Protein AF-A0A1B6HSG1-F1 (afdb_monomer_lite)

Radius of gyration: 22.94 Å; chains: 1; bounding box: 50×32×55 Å

Sequence (116 aa):
ASIFYVLGMIALFWCFLWCFLIRESPLHDPWVSEAEKNYIQESIGPSLRAKRVRVPWKSVLTSAPVWAIVAAHFSENWGFYTLLTELPTFMSDTFHMKIMNGNMLASLPYLVMGIV

Foldseek 3Di:
DVVCVVVVVVVVVVVVVCVVPDDPDPVPDPPDDPVNVVVVDVVVDPPPPPPVDPPPVVCLVPDPVNVVVVVVVVVVVVVVVCLVPCQLVCCCPVVVDDSVVSVVVSCVVVVVVVVD

Organism: NCBI:txid320908

Structure (mmCIF, N/CA/C/O backbone):
data_AF-A0A1B6HSG1-F1
#
_entry.id   AF-A0A1B6HSG1-F1
#
loop_
_atom_site.group_PDB
_atom_site.id
_atom_site.type_symbol
_atom_site.label_atom_id
_atom_site.label_alt_id
_atom_site.label_comp_id
_atom_site.label_asym_id
_atom_site.label_entity_id
_atom_site.label_seq_id
_atom_site.pdbx_PDB_ins_code
_atom_site.Cartn_x
_atom_site.Cartn_y
_atom_site.Cartn_z
_atom_site.occupancy
_atom_site.B_iso_or_equiv
_atom_site.auth_seq_id
_atom_site.auth_comp_id
_atom_site.auth_asym_id
_atom_site.auth_atom_id
_atom_site.pdbx_PDB_model_num
ATOM 1 N N . ALA A 1 1 ? 21.669 -18.297 -7.038 1.00 64.94 1 ALA A N 1
ATOM 2 C CA . ALA A 1 1 ? 21.295 -19.134 -5.876 1.00 64.94 1 ALA A CA 1
ATOM 3 C C . ALA A 1 1 ? 21.503 -18.400 -4.549 1.00 64.94 1 ALA A C 1
ATOM 5 O O . ALA A 1 1 ? 20.547 -18.279 -3.798 1.00 64.94 1 ALA A O 1
ATOM 6 N N . SER A 1 2 ? 22.689 -17.841 -4.278 1.00 83.19 2 SER A N 1
ATOM 7 C CA . SER A 1 2 ? 23.014 -17.188 -2.993 1.00 83.19 2 SER A CA 1
ATOM 8 C C . SER A 1 2 ? 22.073 -16.042 -2.594 1.00 83.19 2 SER A C 1
ATOM 10 O O . SER A 1 2 ? 21.678 -15.963 -1.440 1.00 83.19 2 SER A O 1
ATOM 12 N N . ILE A 1 3 ? 21.638 -15.208 -3.547 1.00 91.88 3 ILE A N 1
ATOM 13 C CA . ILE A 1 3 ? 20.708 -14.092 -3.284 1.00 91.88 3 ILE A CA 1
ATOM 14 C C .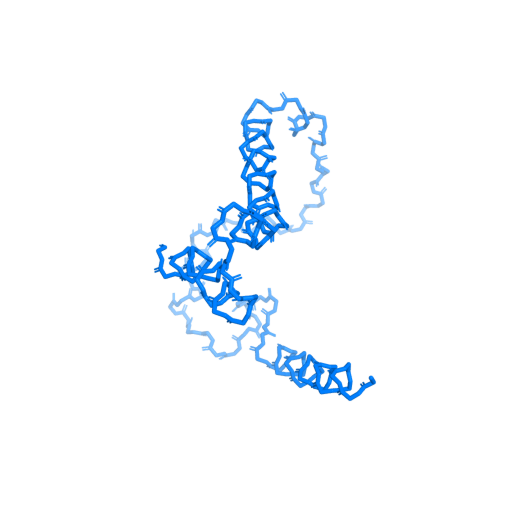 ILE A 1 3 ? 19.349 -14.598 -2.772 1.00 91.88 3 ILE A C 1
ATOM 16 O O . ILE A 1 3 ? 18.805 -14.039 -1.827 1.00 91.88 3 ILE A O 1
ATOM 20 N N . PHE A 1 4 ? 18.832 -15.695 -3.335 1.00 91.69 4 PHE A N 1
ATOM 21 C CA . PHE A 1 4 ? 17.561 -16.282 -2.901 1.00 91.69 4 PHE A CA 1
ATOM 22 C C . PHE A 1 4 ? 17.638 -16.837 -1.475 1.00 91.69 4 PHE A C 1
ATOM 24 O O . PHE A 1 4 ? 16.707 -16.645 -0.701 1.00 91.69 4 PHE A O 1
ATOM 31 N N . TYR A 1 5 ? 18.757 -17.467 -1.103 1.00 92.25 5 TYR A N 1
ATOM 32 C CA . TYR A 1 5 ? 18.958 -17.951 0.265 1.00 92.25 5 TYR A CA 1
ATOM 33 C C . TYR A 1 5 ? 19.079 -16.805 1.271 1.00 92.25 5 TYR A C 1
ATOM 35 O O . TYR A 1 5 ? 18.465 -16.864 2.332 1.00 92.25 5 TYR A O 1
ATOM 43 N N . VAL A 1 6 ? 19.825 -15.746 0.938 1.00 94.94 6 VAL A N 1
ATOM 44 C CA . VAL A 1 6 ? 19.992 -14.581 1.822 1.00 94.94 6 VAL A CA 1
ATOM 45 C C . VAL A 1 6 ? 18.659 -13.867 2.050 1.00 94.94 6 VAL A C 1
ATOM 47 O O . VAL A 1 6 ? 18.261 -13.680 3.198 1.00 94.94 6 VAL A O 1
ATOM 50 N N . LEU A 1 7 ? 17.933 -13.527 0.980 1.00 94.88 7 LEU A N 1
ATOM 51 C CA . LEU A 1 7 ? 16.627 -12.869 1.094 1.00 94.88 7 LEU A CA 1
ATOM 52 C C . LEU A 1 7 ? 15.595 -13.765 1.793 1.00 94.88 7 LEU A C 1
ATOM 54 O O . LEU A 1 7 ? 14.821 -13.280 2.615 1.00 94.88 7 LEU A O 1
ATOM 58 N N . GLY A 1 8 ? 15.622 -15.074 1.525 1.00 93.94 8 GLY A N 1
ATOM 59 C CA . GLY A 1 8 ? 14.757 -16.045 2.191 1.00 93.94 8 GLY A CA 1
ATOM 60 C C . GLY A 1 8 ? 14.999 -16.117 3.700 1.00 93.94 8 GLY A C 1
ATOM 61 O O . GLY A 1 8 ? 14.045 -16.088 4.473 1.00 93.94 8 GLY A O 1
ATOM 62 N N . MET A 1 9 ? 16.261 -16.143 4.142 1.00 95.44 9 MET A N 1
ATOM 63 C CA . MET A 1 9 ? 16.594 -16.131 5.573 1.00 95.44 9 MET A CA 1
ATOM 64 C C . MET A 1 9 ? 16.156 -14.832 6.257 1.00 95.44 9 MET A C 1
ATOM 66 O O . MET A 1 9 ? 15.611 -14.886 7.358 1.00 95.44 9 MET A O 1
ATOM 70 N N . ILE A 1 10 ? 16.332 -13.680 5.602 1.00 96.19 10 ILE A N 1
ATOM 71 C CA . ILE A 1 10 ? 15.862 -12.386 6.120 1.00 96.19 10 ILE A CA 1
ATOM 72 C C . ILE A 1 10 ? 14.337 -12.391 6.269 1.00 96.19 10 ILE A C 1
ATOM 74 O O . ILE A 1 10 ? 13.824 -11.987 7.311 1.00 96.19 10 ILE A O 1
ATOM 78 N N . ALA A 1 11 ? 13.611 -12.892 5.267 1.00 93.81 11 ALA A N 1
ATOM 79 C CA . ALA A 1 11 ? 12.155 -12.982 5.317 1.00 93.81 11 ALA A CA 1
ATOM 80 C C . ALA A 1 11 ? 11.668 -13.909 6.442 1.00 93.81 11 ALA A C 1
ATOM 82 O O . ALA A 1 11 ? 10.720 -13.568 7.148 1.00 93.81 11 ALA A O 1
ATOM 83 N N . LEU A 1 12 ? 12.330 -15.053 6.654 1.00 96.00 12 LEU A N 1
ATOM 84 C CA . LEU A 1 12 ? 12.008 -15.968 7.754 1.00 96.00 12 LEU A CA 1
ATOM 85 C C . LEU A 1 12 ? 12.275 -15.337 9.122 1.00 96.00 12 LEU A C 1
ATOM 87 O O . LEU A 1 12 ? 11.444 -15.452 10.021 1.00 96.00 12 LEU A O 1
ATOM 91 N N . PHE A 1 13 ? 13.400 -14.639 9.271 1.00 96.25 13 PHE A N 1
ATOM 92 C CA . PHE A 1 13 ? 13.717 -13.909 10.495 1.00 96.25 13 PHE A CA 1
ATOM 93 C C . PHE A 1 13 ? 12.699 -12.794 10.771 1.00 96.25 13 PHE A C 1
ATOM 95 O O . PHE A 1 13 ? 12.210 -12.665 11.892 1.00 96.25 13 PHE A O 1
ATOM 102 N N . TRP A 1 14 ? 12.315 -12.031 9.745 1.00 95.62 14 TRP A N 1
ATOM 103 C CA . TRP A 1 14 ? 11.283 -11.002 9.861 1.00 95.62 14 TRP A CA 1
ATOM 104 C C . TRP A 1 14 ? 9.915 -11.589 10.225 1.00 95.62 14 TRP A C 1
ATOM 106 O O . TRP A 1 14 ? 9.237 -11.068 11.105 1.00 95.62 14 TRP A O 1
ATOM 116 N N . CYS A 1 15 ? 9.529 -12.704 9.602 1.00 93.94 15 CYS A N 1
ATOM 117 C CA . CYS A 1 15 ? 8.297 -13.423 9.921 1.00 93.94 15 CYS A CA 1
ATOM 118 C C . CYS A 1 15 ? 8.283 -13.890 11.382 1.00 93.94 15 CYS A C 1
ATOM 120 O O . CYS A 1 15 ? 7.299 -13.682 12.090 1.00 93.94 15 CYS A O 1
ATOM 122 N N . PHE A 1 16 ? 9.403 -14.442 11.858 1.00 95.25 16 PHE A N 1
ATOM 123 C CA . PHE A 1 16 ? 9.566 -14.807 13.261 1.00 95.25 16 PHE A CA 1
ATOM 124 C C . PHE A 1 16 ? 9.331 -13.591 14.166 1.00 95.25 16 PHE A C 1
ATOM 126 O O . PHE A 1 16 ? 8.454 -13.643 15.025 1.00 95.25 16 PHE A O 1
ATOM 133 N N . LEU A 1 17 ? 10.018 -12.468 13.930 1.00 93.12 17 LEU A N 1
ATOM 134 C CA . LEU A 1 17 ? 9.789 -11.235 14.694 1.00 93.12 17 LEU A CA 1
ATOM 135 C C . LEU A 1 17 ? 8.319 -10.795 14.658 1.00 93.12 17 LEU A C 1
ATOM 137 O O . LEU A 1 17 ? 7.749 -10.511 15.708 1.00 93.12 17 LEU A O 1
ATOM 141 N N . TRP A 1 18 ? 7.685 -10.798 13.487 1.00 91.81 18 TRP A N 1
ATOM 142 C CA . TRP A 1 18 ? 6.283 -10.408 13.329 1.00 91.81 18 TRP A CA 1
ATOM 143 C C . TRP A 1 18 ? 5.346 -11.258 14.197 1.00 91.81 18 TRP A C 1
ATOM 145 O O . TRP A 1 18 ? 4.512 -10.712 14.918 1.00 91.81 18 TRP A O 1
ATOM 155 N N . CYS A 1 19 ? 5.520 -12.583 14.203 1.00 87.50 19 CYS A N 1
ATOM 156 C CA . CYS A 1 19 ? 4.725 -13.489 15.038 1.00 87.50 19 CYS A CA 1
ATOM 157 C C . CYS A 1 19 ? 4.896 -13.218 16.542 1.00 87.50 19 CYS A C 1
ATOM 159 O O . CYS A 1 19 ? 3.945 -13.364 17.315 1.00 87.50 19 CYS A O 1
ATOM 161 N N . PHE A 1 20 ? 6.093 -12.821 16.981 1.00 85.31 20 PHE A N 1
ATOM 162 C CA . PHE A 1 20 ? 6.346 -12.544 18.395 1.00 85.31 20 PHE A CA 1
ATOM 163 C C . PHE A 1 20 ? 5.894 -11.148 18.826 1.00 85.31 20 PHE A C 1
ATOM 165 O O . PHE A 1 20 ? 5.349 -11.029 19.926 1.00 85.31 20 PHE A O 1
ATOM 172 N N . LEU A 1 21 ? 6.092 -10.130 17.985 1.00 84.56 21 LEU A N 1
ATOM 173 C CA . LEU A 1 21 ? 5.852 -8.727 18.326 1.00 84.56 21 LEU A CA 1
ATOM 174 C C . LEU A 1 21 ? 4.403 -8.286 18.100 1.00 84.56 21 LEU A C 1
ATOM 176 O O . LEU A 1 21 ? 3.924 -7.432 18.837 1.00 84.56 21 LEU A O 1
ATOM 180 N N . ILE A 1 22 ? 3.705 -8.830 17.101 1.00 84.00 22 ILE A N 1
ATOM 181 C CA . ILE A 1 22 ? 2.404 -8.296 16.677 1.00 84.00 22 ILE A CA 1
ATOM 182 C C . ILE A 1 22 ? 1.263 -9.177 17.185 1.00 84.00 22 ILE A C 1
ATOM 184 O O . ILE A 1 22 ? 1.341 -10.410 17.216 1.00 84.00 22 ILE A O 1
ATOM 188 N N . ARG A 1 23 ? 0.191 -8.522 17.637 1.00 81.31 23 ARG A N 1
ATOM 189 C CA . ARG A 1 23 ? -1.026 -9.145 18.163 1.00 81.31 23 ARG A CA 1
ATOM 190 C C . ARG A 1 23 ? -2.232 -8.673 17.358 1.00 81.31 23 ARG A C 1
ATOM 192 O O . ARG A 1 23 ? -2.297 -7.527 16.931 1.00 81.31 23 ARG A O 1
ATOM 199 N N . GLU A 1 24 ? -3.200 -9.565 17.158 1.00 73.81 24 GLU A N 1
ATOM 200 C CA . GLU A 1 24 ? -4.383 -9.302 16.322 1.00 73.81 24 GLU A CA 1
ATOM 201 C C . GLU A 1 24 ? -5.388 -8.336 16.96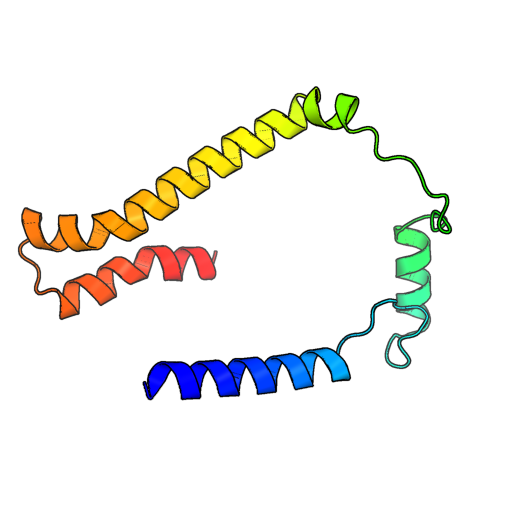3 1.00 73.81 24 GLU A C 1
ATOM 203 O O . GLU A 1 24 ? -6.232 -7.769 16.272 1.00 73.81 24 GLU A O 1
ATOM 208 N N . SER A 1 25 ? -5.344 -8.158 18.287 1.00 68.44 25 SER A N 1
ATOM 209 C CA . SER A 1 25 ? -6.299 -7.309 18.990 1.00 68.44 25 SER A CA 1
ATOM 210 C C . SER A 1 25 ? -5.651 -6.576 20.162 1.00 68.44 25 SER A C 1
ATOM 212 O O . SER A 1 25 ? -5.037 -7.238 21.003 1.00 68.44 25 SER A O 1
ATOM 214 N N . PRO A 1 26 ? -5.902 -5.259 20.312 1.00 68.44 26 PRO A N 1
ATOM 215 C CA . PRO A 1 26 ? -5.441 -4.481 21.467 1.00 68.44 26 PRO A CA 1
ATOM 216 C C . PRO A 1 26 ? -6.072 -4.959 22.787 1.00 68.44 26 PRO A C 1
ATOM 218 O O . PRO A 1 26 ? -5.651 -4.569 23.868 1.00 68.44 26 PRO A O 1
ATOM 221 N N . LEU A 1 27 ? -7.099 -5.820 22.727 1.00 63.72 27 LEU A N 1
ATOM 222 C CA . LEU A 1 27 ? -7.709 -6.441 23.903 1.00 63.72 27 LEU A CA 1
ATOM 223 C C . LEU A 1 27 ? -6.846 -7.538 24.528 1.00 63.72 27 LEU A C 1
ATOM 225 O O . LEU A 1 27 ? -6.941 -7.747 25.737 1.00 63.72 27 LEU A O 1
ATOM 229 N N . HIS A 1 28 ? -6.065 -8.232 23.699 1.00 65.12 28 HIS A N 1
ATOM 230 C CA . HIS A 1 28 ? -5.211 -9.359 24.082 1.00 65.12 28 HIS A CA 1
ATOM 231 C C . HIS A 1 28 ? -3.732 -8.972 24.107 1.00 65.12 28 HIS A C 1
ATOM 233 O O . HIS A 1 28 ? -2.887 -9.839 24.316 1.00 65.12 28 HIS A O 1
ATOM 239 N N . ASP A 1 29 ? -3.425 -7.698 23.861 1.00 73.81 29 ASP A N 1
ATOM 240 C CA . ASP A 1 29 ? -2.074 -7.177 23.931 1.00 73.81 29 ASP A CA 1
ATOM 241 C C . ASP A 1 29 ? -1.769 -6.747 25.374 1.00 73.81 29 ASP A C 1
ATOM 243 O O . ASP A 1 29 ? -2.420 -5.838 25.897 1.00 73.81 29 ASP A O 1
ATOM 247 N N . PRO A 1 30 ? -0.823 -7.412 26.050 1.00 69.69 30 PRO A N 1
ATOM 248 C CA . PRO A 1 30 ? -0.465 -7.054 27.409 1.00 69.69 30 PRO A CA 1
ATOM 249 C C . PRO A 1 30 ? 0.381 -5.771 27.496 1.00 69.69 30 PRO A C 1
ATOM 251 O O . PRO A 1 30 ? 0.546 -5.252 28.600 1.00 69.69 30 PRO A O 1
ATOM 254 N N . TRP A 1 31 ? 0.952 -5.271 26.389 1.00 74.62 31 TRP A N 1
ATOM 255 C CA . TRP A 1 31 ? 1.828 -4.087 26.385 1.00 74.62 31 TRP A CA 1
ATOM 256 C C . TRP A 1 31 ? 1.062 -2.781 26.111 1.00 74.62 31 TRP A C 1
ATOM 258 O O . TRP A 1 31 ? 1.638 -1.699 26.231 1.00 74.62 31 TRP A O 1
ATOM 268 N N . VAL A 1 32 ? -0.227 -2.860 25.769 1.00 81.44 32 VAL A N 1
ATOM 269 C CA . VAL A 1 32 ? -1.082 -1.691 25.520 1.00 81.44 32 VAL A CA 1
ATOM 270 C C . VAL A 1 32 ? -1.575 -1.105 26.844 1.00 81.44 32 VAL A C 1
ATOM 272 O O . VAL A 1 32 ? -2.097 -1.817 27.704 1.00 81.44 32 VAL A O 1
ATOM 275 N N . SER A 1 33 ? -1.435 0.214 27.008 1.00 82.50 33 SER A N 1
ATOM 276 C CA . SER A 1 33 ? -1.903 0.906 28.215 1.00 82.50 33 SER A CA 1
ATOM 277 C C . SER A 1 33 ? -3.433 0.914 28.308 1.00 82.50 33 SER A C 1
ATOM 279 O O . SER A 1 33 ? -4.129 0.968 27.294 1.00 82.50 33 SER A O 1
ATOM 281 N N . GLU A 1 34 ? -3.986 0.928 29.524 1.00 81.94 34 GLU A N 1
ATOM 282 C CA . GLU A 1 34 ? -5.444 1.015 29.702 1.00 81.94 34 GLU A CA 1
ATOM 283 C C . GLU A 1 34 ? -6.035 2.294 29.088 1.00 81.94 34 GLU A C 1
ATOM 285 O O . GLU A 1 34 ? -7.126 2.259 28.523 1.00 81.94 34 GLU A O 1
ATOM 290 N N . ALA A 1 35 ? -5.296 3.408 29.133 1.00 83.88 35 ALA A N 1
ATOM 291 C CA . ALA A 1 35 ? -5.709 4.667 28.517 1.00 83.88 35 ALA A CA 1
ATOM 292 C C . ALA A 1 35 ? -5.820 4.551 26.986 1.00 83.88 35 ALA A C 1
ATOM 294 O O . ALA A 1 35 ? -6.825 4.959 26.406 1.00 83.88 35 ALA A O 1
ATOM 295 N N . GLU A 1 36 ? -4.822 3.950 26.335 1.00 83.06 36 G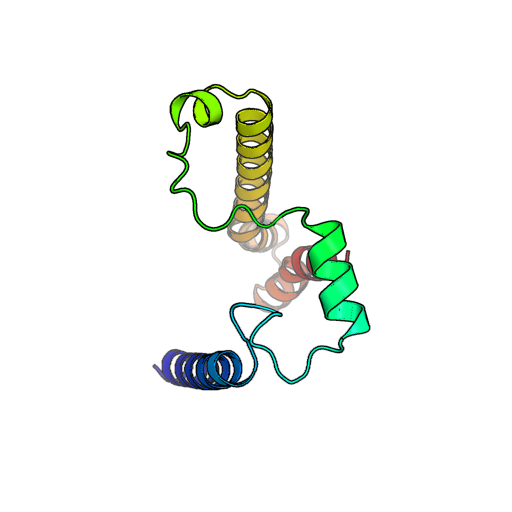LU A N 1
ATOM 296 C CA . GLU A 1 36 ? -4.831 3.705 24.888 1.00 83.06 36 GLU A CA 1
ATOM 297 C C . GLU A 1 36 ? -5.926 2.707 24.494 1.00 83.06 36 GLU A C 1
ATOM 299 O O . GLU A 1 36 ? -6.648 2.916 23.519 1.00 83.06 36 GLU A O 1
ATOM 304 N N . LYS A 1 37 ? -6.116 1.655 25.295 1.00 81.19 37 LYS A N 1
ATOM 305 C CA . LYS A 1 37 ? -7.174 0.662 25.089 1.00 81.19 37 LYS A CA 1
ATOM 306 C C . LYS A 1 37 ? -8.562 1.300 25.097 1.00 81.19 37 LYS A C 1
ATOM 308 O O . LYS A 1 37 ? -9.358 1.025 24.198 1.00 81.19 37 LYS A O 1
ATOM 313 N N . ASN A 1 38 ? -8.832 2.165 26.073 1.00 82.44 38 ASN A N 1
ATOM 314 C CA . ASN A 1 38 ? -10.102 2.881 26.175 1.00 82.44 38 ASN A CA 1
ATOM 315 C C . ASN A 1 38 ? -10.277 3.861 25.006 1.00 82.44 38 ASN A C 1
ATOM 317 O O . ASN A 1 38 ? -11.324 3.851 24.363 1.00 82.44 38 ASN A O 1
ATOM 321 N N . TYR A 1 39 ? -9.231 4.614 24.647 1.00 84.44 39 TYR A N 1
ATOM 322 C CA . TYR A 1 39 ? -9.257 5.518 23.493 1.00 84.44 39 TYR A CA 1
ATOM 323 C C . TYR A 1 39 ? -9.597 4.793 22.181 1.00 84.44 39 TYR A C 1
ATOM 325 O O . TYR A 1 39 ? -10.447 5.249 21.411 1.00 84.44 39 TYR A O 1
ATOM 333 N N . ILE A 1 40 ? -8.972 3.640 21.926 1.00 82.50 40 ILE A N 1
ATOM 334 C CA . ILE A 1 40 ? -9.223 2.834 20.724 1.00 82.50 40 ILE A CA 1
ATOM 335 C C . ILE A 1 40 ? -10.668 2.315 20.711 1.00 82.50 40 ILE A C 1
ATOM 337 O O . ILE A 1 40 ? -11.333 2.366 19.675 1.00 82.50 40 ILE A O 1
ATOM 341 N N . GLN A 1 41 ? -11.174 1.833 21.848 1.00 79.44 41 GLN A N 1
ATOM 342 C CA . GLN A 1 41 ? -12.546 1.329 21.952 1.00 79.44 41 GLN A CA 1
ATOM 343 C C . GLN A 1 41 ? -13.595 2.421 21.737 1.00 79.44 41 GLN A C 1
ATOM 345 O O . GLN A 1 41 ? -14.594 2.180 21.059 1.00 79.44 41 GLN A O 1
ATOM 350 N N . GLU A 1 42 ? -13.361 3.615 22.276 1.00 82.06 42 GLU A N 1
ATOM 351 C CA . GLU A 1 42 ? -14.237 4.769 22.071 1.00 82.06 42 GLU A CA 1
ATOM 352 C C . GLU A 1 42 ? -14.196 5.251 20.614 1.00 82.06 42 GLU A C 1
ATOM 354 O O . GLU A 1 42 ? -15.242 5.536 20.030 1.00 82.06 42 GLU A O 1
ATOM 359 N N . SER A 1 43 ? -13.012 5.262 19.992 1.00 81.69 43 SER A N 1
ATOM 360 C CA . SER A 1 43 ? -12.811 5.750 18.619 1.00 81.69 43 SER A CA 1
ATOM 361 C C . SER A 1 43 ? -13.380 4.822 17.542 1.00 81.69 43 SER A C 1
ATOM 363 O O . SER A 1 43 ? -13.871 5.289 16.515 1.00 81.69 43 SER A O 1
ATOM 365 N N . ILE A 1 44 ? -13.322 3.502 17.748 1.00 77.06 44 ILE A N 1
ATOM 366 C CA . ILE A 1 44 ? -13.841 2.507 16.791 1.00 77.06 44 ILE A CA 1
ATOM 367 C C . ILE A 1 44 ? -15.380 2.393 16.877 1.00 77.06 44 ILE A C 1
ATOM 369 O O . ILE A 1 44 ? -16.024 1.879 15.957 1.00 77.06 44 ILE A O 1
ATOM 373 N N . GLY A 1 45 ? -15.990 2.910 17.950 1.00 67.31 45 GLY A N 1
ATOM 374 C CA . GLY A 1 45 ? -17.410 2.732 18.245 1.00 67.31 45 GLY A CA 1
ATOM 375 C C . GLY A 1 45 ? -17.715 1.319 18.762 1.00 67.31 45 GLY A C 1
ATOM 376 O O . GLY A 1 45 ? -16.803 0.499 18.901 1.00 67.31 45 GLY A O 1
ATOM 377 N N . PRO A 1 46 ? -18.989 0.989 19.071 1.00 62.19 46 PRO A N 1
ATOM 378 C CA . PRO A 1 46 ? -19.352 -0.342 19.539 1.00 62.19 46 PRO A CA 1
ATOM 379 C C . PRO A 1 46 ? -18.852 -1.350 18.517 1.00 62.19 46 PRO A C 1
ATOM 381 O O . PRO A 1 46 ? -19.366 -1.396 17.398 1.00 62.19 46 PRO A O 1
ATOM 384 N N . SER A 1 47 ? -17.830 -2.126 18.905 1.00 58.16 47 SER A N 1
ATOM 385 C CA . SER A 1 47 ? -17.283 -3.183 18.066 1.00 58.16 47 SER A CA 1
ATOM 386 C C . SER A 1 47 ? -18.478 -3.927 17.494 1.00 58.16 47 SER A C 1
ATOM 388 O O . SER A 1 47 ? -19.330 -4.406 18.252 1.00 58.16 47 SER A O 1
ATOM 390 N N . LEU A 1 48 ? -18.608 -3.934 16.166 1.00 53.06 48 LEU A N 1
ATOM 391 C CA . LEU A 1 48 ? -19.531 -4.816 15.477 1.00 53.06 48 LEU A CA 1
ATOM 392 C C . LEU A 1 48 ? -19.058 -6.215 15.841 1.00 53.06 48 LEU A C 1
ATOM 394 O O . LEU A 1 48 ? -18.235 -6.800 15.145 1.00 53.06 48 LEU A O 1
ATOM 398 N N . ARG A 1 49 ? -19.497 -6.700 17.002 1.00 53.50 49 ARG A N 1
ATOM 399 C CA . ARG A 1 49 ? -19.138 -7.976 17.590 1.00 53.50 49 ARG A CA 1
ATOM 400 C C . ARG A 1 49 ? -19.634 -9.018 16.615 1.00 53.50 49 ARG A C 1
ATOM 402 O O . ARG A 1 49 ? -20.796 -9.398 16.674 1.00 53.50 49 ARG A O 1
ATOM 409 N N . ALA A 1 50 ? -18.772 -9.355 15.662 1.00 56.50 50 ALA A N 1
ATOM 410 C CA . ALA A 1 50 ? -18.882 -10.405 14.671 1.00 56.50 50 ALA A CA 1
ATOM 411 C C . ALA A 1 50 ? -20.323 -10.772 14.271 1.00 56.50 50 ALA A C 1
ATOM 413 O O . ALA A 1 50 ? -20.664 -11.953 14.188 1.00 56.50 50 ALA A O 1
ATOM 414 N N . LYS A 1 51 ? -21.193 -9.796 13.967 1.00 56.84 51 LYS A N 1
ATOM 415 C CA . LYS A 1 51 ? -22.311 -10.122 13.085 1.00 56.84 51 LYS A CA 1
ATOM 416 C C . LYS A 1 51 ? -21.635 -10.389 11.755 1.00 56.84 51 LYS A C 1
ATOM 418 O O . LYS A 1 51 ? -20.963 -9.505 11.233 1.00 56.84 51 LYS A O 1
ATOM 423 N N . ARG A 1 52 ? -21.754 -11.614 11.237 1.00 60.84 52 ARG A N 1
ATOM 424 C CA . ARG A 1 52 ? -21.395 -11.925 9.849 1.00 60.84 52 ARG A CA 1
ATOM 425 C C . ARG A 1 52 ? -22.289 -11.075 8.949 1.00 60.84 52 ARG A C 1
ATOM 427 O O . ARG A 1 52 ? -23.334 -11.527 8.488 1.00 60.84 52 ARG A O 1
ATOM 434 N N . VAL A 1 53 ? -21.926 -9.812 8.769 1.00 69.50 53 VAL A N 1
ATOM 435 C CA . VAL A 1 53 ? -22.583 -8.927 7.825 1.00 69.50 53 VAL A CA 1
ATOM 436 C C . VAL A 1 53 ? -22.156 -9.428 6.458 1.00 69.50 53 VAL A C 1
ATOM 438 O O . VAL A 1 53 ? -20.967 -9.511 6.152 1.00 69.50 53 VAL A O 1
ATOM 441 N N . ARG A 1 54 ? -23.128 -9.848 5.647 1.00 79.94 54 ARG A N 1
ATOM 442 C CA . ARG A 1 54 ? -22.854 -10.245 4.269 1.00 79.94 54 ARG A CA 1
ATOM 443 C C . ARG A 1 54 ? -22.366 -9.003 3.532 1.00 79.94 54 ARG A C 1
ATOM 445 O O . ARG A 1 54 ? -23.120 -8.043 3.406 1.00 79.94 54 ARG A O 1
ATOM 452 N N . VAL A 1 55 ? -21.119 -9.029 3.066 1.00 82.56 55 VAL A N 1
ATOM 453 C CA . VAL A 1 55 ? -20.535 -7.913 2.313 1.00 82.56 55 VAL A CA 1
ATOM 454 C C . VAL A 1 55 ? -21.416 -7.631 1.086 1.00 82.56 55 VAL A C 1
ATOM 456 O O . VAL A 1 55 ? -21.667 -8.553 0.298 1.00 82.56 55 VAL A O 1
ATOM 459 N N . PRO A 1 56 ? -21.927 -6.398 0.908 1.00 88.12 56 PRO A N 1
ATOM 460 C CA . PRO A 1 56 ? -22.817 -6.061 -0.196 1.00 88.12 56 PRO A CA 1
ATOM 461 C C . PRO A 1 56 ? -22.012 -5.812 -1.479 1.00 88.12 56 PRO A C 1
ATOM 463 O O . PRO A 1 56 ? -21.888 -4.684 -1.949 1.00 88.12 56 PRO A O 1
ATOM 466 N N . TRP A 1 57 ? -21.472 -6.882 -2.069 1.00 89.81 57 TRP A N 1
ATOM 467 C CA . TRP A 1 57 ? -20.607 -6.830 -3.257 1.00 89.81 57 TRP A CA 1
ATOM 468 C C . TRP A 1 57 ? -21.187 -6.020 -4.416 1.00 89.81 57 TRP A C 1
ATOM 470 O O . TRP A 1 57 ? -20.462 -5.267 -5.054 1.00 89.81 57 TRP A O 1
ATOM 480 N N . LYS A 1 58 ? -22.499 -6.133 -4.664 1.00 88.94 58 LYS A N 1
ATOM 481 C CA . LYS A 1 58 ? -23.166 -5.356 -5.717 1.00 88.94 58 LYS A CA 1
ATOM 482 C C . LYS A 1 58 ? -23.035 -3.857 -5.463 1.00 88.94 58 LYS A C 1
ATOM 484 O O . LYS A 1 58 ? -22.574 -3.150 -6.341 1.00 88.94 58 LYS A O 1
ATOM 489 N N . SER A 1 59 ? -23.366 -3.401 -4.255 1.00 87.94 59 SER A N 1
ATOM 490 C CA . SER A 1 59 ? -23.290 -1.986 -3.884 1.00 87.94 59 SER A CA 1
ATOM 491 C C . SER A 1 59 ? -21.860 -1.448 -3.926 1.00 87.94 59 SER A C 1
ATOM 493 O O . SER A 1 59 ? -21.660 -0.310 -4.334 1.00 87.94 59 SER A O 1
ATOM 495 N N . VAL A 1 60 ? -20.868 -2.262 -3.545 1.00 91.00 60 VAL A N 1
ATOM 496 C CA . VAL A 1 60 ? -19.443 -1.902 -3.646 1.00 91.00 60 VAL A CA 1
ATOM 497 C C . VAL A 1 60 ? -19.036 -1.726 -5.110 1.00 91.00 60 VAL A C 1
ATOM 499 O O . VAL A 1 60 ? -18.472 -0.697 -5.466 1.00 91.00 60 VAL A O 1
ATOM 502 N N . LEU A 1 61 ? -19.378 -2.686 -5.972 1.00 91.25 61 LEU A N 1
ATOM 503 C CA . LEU A 1 61 ? -19.023 -2.655 -7.39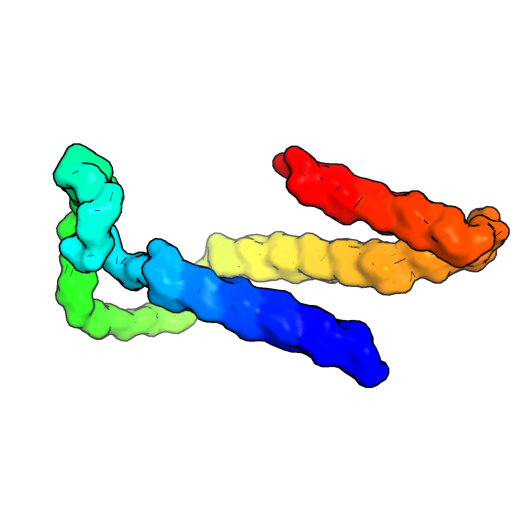4 1.00 91.25 61 LEU A CA 1
ATOM 504 C C . LEU A 1 61 ? -19.811 -1.618 -8.204 1.00 91.25 61 LEU A C 1
ATOM 506 O O . LEU A 1 61 ? -19.384 -1.258 -9.293 1.00 91.25 61 LEU A O 1
ATOM 510 N N . THR A 1 62 ? -20.947 -1.125 -7.714 1.00 91.38 62 THR A N 1
ATOM 511 C CA . THR A 1 62 ? -21.704 -0.041 -8.364 1.00 91.38 62 THR A CA 1
ATOM 512 C C . THR A 1 62 ? -21.393 1.340 -7.783 1.00 91.38 62 THR A C 1
ATOM 514 O O . THR A 1 62 ? -21.971 2.331 -8.220 1.00 91.38 62 THR A O 1
ATOM 517 N N . SER A 1 63 ? -20.524 1.427 -6.774 1.00 94.56 63 SER A N 1
ATOM 518 C CA . SER A 1 63 ? -20.204 2.677 -6.086 1.00 94.56 63 SER A CA 1
ATOM 519 C C . SER A 1 63 ? -19.251 3.540 -6.919 1.00 94.56 63 SER A C 1
ATOM 521 O O . SER A 1 63 ? -18.153 3.108 -7.265 1.00 94.56 63 SER A O 1
ATOM 523 N N . ALA A 1 64 ? -19.640 4.785 -7.211 1.00 93.50 64 ALA A N 1
ATOM 524 C CA . ALA A 1 64 ? -18.797 5.729 -7.949 1.00 93.50 64 ALA A CA 1
ATOM 525 C C . ALA A 1 64 ? -17.461 6.048 -7.237 1.00 93.50 64 ALA A C 1
ATOM 527 O O . ALA A 1 64 ? -16.429 6.021 -7.907 1.00 93.50 64 ALA A O 1
ATOM 528 N N . PRO A 1 65 ? -17.416 6.260 -5.902 1.00 93.56 65 PRO A N 1
ATOM 529 C CA . PRO A 1 65 ? -16.153 6.394 -5.172 1.00 93.56 65 PRO A CA 1
ATOM 530 C C . PRO A 1 65 ? -15.193 5.214 -5.355 1.00 93.56 65 PRO A C 1
ATOM 532 O O . PRO A 1 65 ? -13.991 5.419 -5.487 1.00 93.56 65 PRO A O 1
ATOM 535 N N . VAL A 1 66 ? -15.711 3.981 -5.405 1.00 94.75 66 VAL A N 1
ATOM 536 C CA . VAL A 1 66 ? -14.875 2.785 -5.603 1.00 94.75 66 VAL A CA 1
ATOM 537 C C . VAL A 1 66 ? -14.229 2.821 -6.984 1.00 94.75 66 VAL A C 1
ATOM 539 O O . VAL A 1 66 ? -13.023 2.626 -7.094 1.00 94.75 66 VAL A O 1
ATOM 542 N N . TRP A 1 67 ? -14.990 3.149 -8.029 1.00 96.38 67 TRP A N 1
ATOM 543 C CA . TRP A 1 67 ? -14.437 3.282 -9.378 1.00 96.38 67 TRP A CA 1
ATOM 544 C C . TRP A 1 67 ? -13.466 4.453 -9.528 1.00 96.38 67 TRP A C 1
ATOM 546 O O . TRP A 1 67 ? -12.484 4.319 -10.254 1.00 96.38 67 TRP A O 1
ATOM 556 N N . ALA A 1 68 ? -13.684 5.565 -8.821 1.00 95.06 68 ALA A N 1
ATOM 557 C CA . ALA A 1 68 ? -12.733 6.675 -8.794 1.00 95.06 68 ALA A CA 1
ATOM 558 C C . ALA A 1 68 ? -11.382 6.241 -8.200 1.00 95.06 68 ALA A C 1
ATOM 560 O O . ALA A 1 68 ? -10.338 6.515 -8.788 1.00 95.06 68 ALA A O 1
ATOM 561 N N . ILE A 1 69 ? -11.405 5.497 -7.088 1.00 95.62 69 ILE A N 1
ATOM 562 C CA . ILE A 1 69 ? -10.202 4.925 -6.465 1.00 95.62 69 ILE A CA 1
ATOM 563 C C . ILE A 1 69 ? -9.528 3.920 -7.407 1.00 95.62 69 ILE A C 1
ATOM 565 O O . ILE A 1 69 ? -8.313 3.965 -7.574 1.00 95.62 69 ILE A O 1
ATOM 569 N N . VAL A 1 70 ? -10.300 3.044 -8.059 1.00 95.94 70 VAL A N 1
ATOM 570 C CA . VAL A 1 70 ? -9.768 2.060 -9.018 1.00 95.94 70 VAL A CA 1
ATOM 571 C C . VAL A 1 70 ? -9.084 2.750 -10.195 1.00 95.94 70 VAL A C 1
ATOM 573 O O . VAL A 1 70 ? -7.974 2.369 -10.555 1.00 95.94 70 VAL A O 1
ATOM 576 N N . ALA A 1 71 ? -9.706 3.774 -10.781 1.00 96.50 71 ALA A N 1
ATOM 577 C CA . ALA A 1 71 ? -9.123 4.522 -11.890 1.00 96.50 71 ALA A CA 1
ATOM 578 C C . ALA A 1 71 ? -7.854 5.276 -11.464 1.00 96.50 71 ALA A C 1
ATOM 580 O O . ALA A 1 71 ? -6.855 5.238 -12.183 1.00 96.50 71 ALA A O 1
ATOM 581 N N . ALA A 1 72 ? -7.868 5.901 -10.282 1.00 94.69 72 ALA A N 1
ATOM 582 C CA . ALA A 1 72 ? -6.699 6.572 -9.725 1.00 94.69 72 ALA A CA 1
ATOM 583 C C . ALA A 1 72 ? -5.539 5.585 -9.518 1.00 94.69 72 ALA A C 1
ATOM 585 O O . ALA A 1 72 ? -4.460 5.798 -10.070 1.00 94.69 72 ALA A O 1
ATOM 586 N N . HIS A 1 73 ? -5.782 4.461 -8.834 1.00 94.56 73 HIS A N 1
ATOM 587 C CA . HIS A 1 73 ? -4.776 3.414 -8.641 1.00 94.56 73 HIS A CA 1
ATOM 588 C C . HIS A 1 73 ? -4.281 2.825 -9.957 1.00 94.56 73 HIS A C 1
ATOM 590 O O . HIS A 1 73 ? -3.087 2.586 -10.097 1.00 94.56 73 HIS A O 1
ATOM 596 N N . PHE A 1 74 ? -5.168 2.606 -10.929 1.00 95.56 74 PHE A N 1
ATOM 597 C CA . PHE A 1 74 ? -4.770 2.113 -12.243 1.00 95.56 74 PHE A CA 1
ATOM 598 C C . PHE A 1 74 ? -3.818 3.091 -12.932 1.00 95.56 74 PHE A C 1
ATOM 600 O O . PHE A 1 74 ? -2.769 2.677 -13.415 1.00 95.56 74 PHE A O 1
ATOM 607 N N . SER A 1 75 ? -4.157 4.383 -12.950 1.00 94.12 75 SER A N 1
ATOM 608 C CA . SER A 1 75 ? -3.311 5.406 -13.568 1.00 94.12 75 SER A CA 1
ATOM 609 C C . SER A 1 75 ? -1.955 5.549 -12.869 1.00 94.12 75 SER A C 1
ATOM 611 O O . SER A 1 75 ? -0.931 5.663 -13.540 1.00 94.12 75 SER A O 1
ATOM 613 N N . GLU A 1 76 ? -1.940 5.471 -11.536 1.00 92.06 76 GLU A N 1
ATOM 614 C CA . GLU A 1 76 ? -0.728 5.544 -10.721 1.00 92.06 76 GLU A CA 1
ATOM 615 C C . GLU A 1 76 ? 0.164 4.319 -10.935 1.00 92.06 76 GLU A C 1
ATOM 617 O O . GLU A 1 76 ? 1.329 4.478 -11.292 1.00 92.06 76 GLU A O 1
ATOM 622 N N . ASN A 1 77 ? -0.392 3.108 -10.854 1.00 92.12 77 ASN A N 1
ATOM 623 C CA . ASN A 1 77 ? 0.356 1.879 -11.112 1.00 92.12 77 ASN A CA 1
ATOM 624 C C . ASN A 1 77 ? 0.879 1.844 -12.549 1.00 92.12 77 ASN A C 1
ATOM 626 O O . ASN A 1 77 ? 2.041 1.514 -12.766 1.00 92.12 77 ASN A O 1
ATOM 630 N N . TRP A 1 78 ? 0.054 2.205 -13.536 1.00 92.88 78 TRP A N 1
ATOM 631 C CA . TRP A 1 78 ? 0.479 2.245 -14.934 1.00 92.88 78 TRP A CA 1
ATOM 632 C C . TRP A 1 78 ? 1.670 3.186 -15.129 1.00 92.88 78 TRP A C 1
ATOM 634 O O . TRP A 1 78 ? 2.678 2.796 -15.723 1.00 92.88 78 TRP A O 1
ATOM 644 N N . GLY A 1 79 ? 1.566 4.419 -14.624 1.00 89.62 79 GLY A N 1
ATOM 645 C CA . GLY A 1 79 ? 2.635 5.411 -14.717 1.00 89.62 79 GLY A CA 1
ATOM 646 C C . GLY A 1 79 ? 3.903 4.955 -13.999 1.00 89.62 79 GLY A C 1
ATOM 647 O O . GLY A 1 79 ? 4.989 5.014 -14.576 1.00 89.62 79 GLY A O 1
ATOM 648 N N . PHE A 1 80 ? 3.755 4.428 -12.783 1.00 88.25 80 PHE A N 1
ATOM 649 C CA . PHE A 1 80 ? 4.855 3.906 -11.980 1.00 88.25 80 PHE A CA 1
ATOM 650 C C . PHE A 1 80 ? 5.582 2.756 -12.680 1.00 88.25 80 PHE A C 1
ATOM 652 O O . PHE A 1 80 ? 6.796 2.818 -12.841 1.00 88.25 80 PHE A O 1
ATOM 659 N N . TYR A 1 81 ? 4.862 1.736 -13.158 1.00 88.00 81 TYR A N 1
ATOM 660 C CA . TYR A 1 81 ? 5.477 0.600 -13.851 1.00 88.00 81 TYR A CA 1
ATOM 661 C C . TYR A 1 81 ? 6.130 1.008 -15.167 1.00 88.00 81 TYR A C 1
ATOM 663 O O . TYR A 1 81 ? 7.230 0.545 -15.449 1.00 88.00 81 TYR A O 1
ATOM 671 N N . THR A 1 82 ? 5.502 1.900 -15.937 1.00 89.25 82 THR A N 1
ATOM 672 C CA . THR A 1 82 ? 6.086 2.407 -17.189 1.00 89.25 82 THR A CA 1
ATOM 673 C C . THR A 1 82 ? 7.411 3.114 -16.917 1.00 89.25 82 THR A C 1
ATOM 675 O O . THR A 1 82 ? 8.408 2.848 -17.582 1.00 89.25 82 THR A O 1
ATOM 678 N N . LEU A 1 83 ? 7.454 3.987 -15.908 1.00 86.50 83 LEU A N 1
ATOM 679 C CA . LEU A 1 83 ? 8.705 4.614 -15.493 1.00 86.50 83 LEU A CA 1
ATOM 680 C C . LEU A 1 83 ? 9.687 3.571 -14.947 1.00 86.50 83 LEU A C 1
ATOM 682 O O . LEU A 1 83 ? 10.880 3.683 -15.182 1.00 86.50 83 LEU A O 1
ATOM 686 N N . LEU A 1 84 ? 9.238 2.540 -14.240 1.00 84.44 84 LEU A N 1
ATOM 687 C CA . LEU A 1 84 ? 10.144 1.554 -13.650 1.00 84.44 84 LEU A CA 1
ATOM 688 C C . LEU A 1 84 ? 10.837 0.702 -14.712 1.00 84.44 84 LEU A C 1
ATOM 690 O O . LEU A 1 84 ? 12.032 0.430 -14.582 1.00 84.44 84 LEU A O 1
ATOM 694 N N . THR A 1 85 ? 10.114 0.301 -15.757 1.00 85.56 85 THR A N 1
ATOM 695 C CA . THR A 1 85 ? 10.651 -0.564 -16.814 1.00 85.56 85 THR A CA 1
ATOM 696 C C . THR A 1 85 ? 11.367 0.222 -17.903 1.00 85.56 85 THR A C 1
ATOM 698 O O . THR A 1 85 ? 12.445 -0.187 -18.332 1.00 85.56 85 THR A O 1
ATOM 701 N N . GLU A 1 86 ? 10.816 1.362 -18.326 1.00 85.38 86 GLU A N 1
ATOM 702 C CA . GLU A 1 86 ? 11.313 2.083 -19.502 1.00 85.38 86 GLU A CA 1
ATOM 703 C C . GLU A 1 86 ? 12.317 3.189 -19.165 1.00 85.38 86 GLU A C 1
ATOM 705 O O . GLU A 1 86 ? 13.104 3.571 -20.029 1.00 85.38 86 GLU A O 1
ATOM 710 N N . LEU A 1 87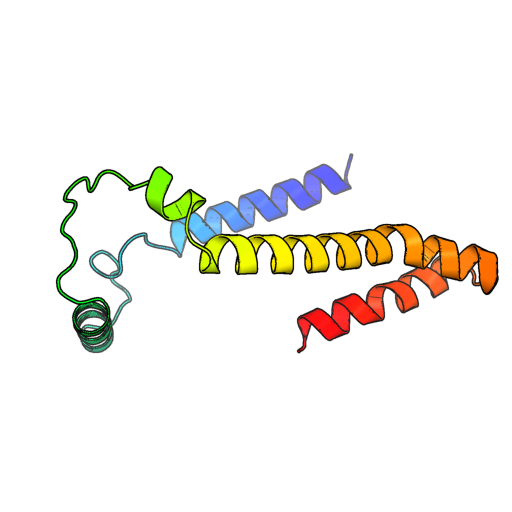 ? 12.350 3.709 -17.929 1.00 83.50 87 LEU A N 1
ATOM 711 C CA . LEU A 1 87 ? 13.273 4.797 -17.566 1.00 83.50 87 LEU A CA 1
ATOM 712 C C . LEU A 1 87 ? 14.754 4.416 -17.740 1.00 83.50 87 LEU A C 1
ATOM 714 O O . LEU A 1 87 ? 15.491 5.231 -18.303 1.00 83.50 87 LEU A O 1
ATOM 718 N N . PRO A 1 88 ? 15.232 3.222 -17.327 1.00 79.19 88 PRO A N 1
ATOM 719 C CA . PRO A 1 88 ? 16.627 2.838 -17.546 1.00 79.19 88 PRO A CA 1
ATOM 720 C C . PRO A 1 88 ? 16.967 2.714 -19.0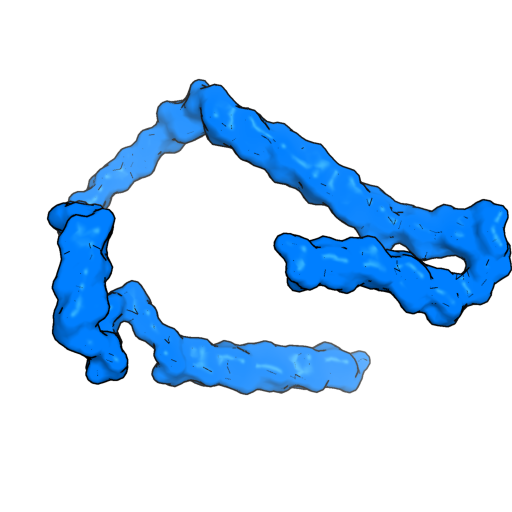38 1.00 79.19 88 PRO A C 1
ATOM 722 O O . PRO A 1 88 ? 18.024 3.181 -19.469 1.00 79.19 88 PRO A O 1
ATOM 725 N N . THR A 1 89 ? 16.054 2.143 -19.829 1.00 80.94 89 THR A N 1
ATOM 726 C CA . THR A 1 89 ? 16.189 1.989 -21.286 1.00 80.94 89 THR A CA 1
ATOM 727 C C . THR A 1 89 ? 16.235 3.351 -21.975 1.00 80.94 89 THR A C 1
ATOM 729 O O . THR A 1 89 ? 17.157 3.628 -22.735 1.00 80.94 89 THR A O 1
ATOM 732 N N . PHE A 1 90 ? 15.327 4.264 -21.624 1.00 82.75 90 PHE A N 1
ATOM 733 C CA . PHE A 1 90 ? 15.285 5.623 -22.165 1.00 82.75 90 PHE A CA 1
ATOM 734 C C . PHE A 1 90 ? 16.570 6.415 -21.878 1.00 82.75 90 PHE A C 1
ATOM 736 O O . PHE A 1 90 ? 17.114 7.074 -22.770 1.00 82.75 90 PHE A O 1
ATOM 743 N N . MET A 1 91 ? 17.087 6.315 -20.649 1.00 80.75 91 MET A N 1
ATOM 744 C CA . MET A 1 91 ? 18.349 6.941 -20.239 1.00 80.75 91 MET A CA 1
ATOM 745 C C . MET A 1 91 ? 19.568 6.348 -20.966 1.00 80.75 91 MET A C 1
ATOM 747 O O . MET A 1 91 ? 20.523 7.071 -21.261 1.00 80.75 91 MET A O 1
ATOM 751 N N . SER A 1 92 ? 19.547 5.050 -21.271 1.00 77.88 92 SER A N 1
ATOM 752 C CA . SER A 1 92 ? 20.601 4.381 -22.039 1.00 77.88 92 SER A CA 1
ATOM 753 C C . SER A 1 92 ? 20.555 4.766 -23.522 1.00 77.88 92 SER A C 1
ATOM 755 O O . SER A 1 92 ? 21.576 5.151 -24.092 1.00 77.88 92 SER A O 1
ATOM 757 N N . ASP A 1 93 ? 19.378 4.715 -24.141 1.00 81.44 93 ASP A N 1
ATOM 758 C CA . ASP A 1 93 ? 19.238 4.823 -25.596 1.00 81.44 93 ASP A CA 1
ATOM 759 C C . ASP A 1 93 ? 19.287 6.273 -26.086 1.00 81.44 93 ASP A C 1
ATOM 761 O O . ASP A 1 93 ? 19.897 6.555 -27.116 1.00 81.44 93 ASP A O 1
ATOM 765 N N . THR A 1 94 ? 18.694 7.205 -25.330 1.00 80.25 94 THR A N 1
ATOM 766 C CA . THR A 1 94 ? 18.612 8.624 -25.725 1.00 80.25 94 THR A CA 1
ATOM 767 C C . THR A 1 94 ? 19.802 9.435 -25.217 1.00 80.25 94 THR A C 1
ATOM 769 O O . THR A 1 94 ? 20.318 10.294 -25.928 1.00 80.25 94 THR A O 1
ATOM 772 N N . PHE A 1 95 ? 20.248 9.178 -23.982 1.00 77.94 95 PHE A N 1
ATOM 773 C CA . PHE A 1 95 ? 21.320 9.950 -23.337 1.00 77.94 95 PHE A CA 1
ATOM 774 C C . PHE A 1 95 ? 22.678 9.234 -23.338 1.00 77.94 95 PHE A C 1
ATOM 776 O O . PHE A 1 95 ? 23.651 9.788 -22.825 1.00 77.94 95 PHE A O 1
ATOM 783 N N . HIS A 1 96 ? 22.764 8.019 -23.898 1.00 73.75 96 HIS A N 1
ATOM 784 C CA . HIS A 1 96 ? 23.992 7.214 -23.986 1.00 73.75 96 HIS A CA 1
ATOM 785 C C . HIS A 1 96 ? 24.735 7.063 -22.646 1.00 73.75 96 HIS A C 1
ATOM 787 O O . HIS A 1 96 ? 25.963 6.927 -22.598 1.00 73.75 96 HIS A O 1
ATOM 793 N N . MET A 1 97 ? 24.004 7.102 -21.526 1.00 70.94 97 MET A N 1
ATOM 794 C CA . MET A 1 97 ? 24.600 6.991 -20.199 1.00 70.94 97 MET A CA 1
ATOM 795 C C . MET A 1 97 ? 24.970 5.536 -19.904 1.00 70.94 97 MET A C 1
ATOM 797 O O . MET A 1 97 ? 24.177 4.620 -20.107 1.00 70.94 97 MET A O 1
ATOM 801 N N . LYS A 1 98 ? 26.177 5.303 -19.368 1.00 67.88 98 LYS A N 1
ATOM 802 C CA . LYS A 1 98 ? 26.594 3.966 -18.911 1.00 67.88 98 LYS A CA 1
ATOM 803 C C . LYS A 1 98 ? 25.596 3.446 -17.871 1.00 67.88 98 LYS A C 1
ATOM 805 O O . LYS A 1 98 ? 25.386 4.106 -16.853 1.00 67.88 98 LYS A O 1
ATOM 810 N N . ILE A 1 99 ? 25.067 2.239 -18.094 1.00 62.47 99 ILE A N 1
ATOM 811 C CA . ILE A 1 99 ? 24.020 1.576 -17.287 1.00 62.47 99 ILE A CA 1
ATOM 812 C C . ILE A 1 99 ? 24.289 1.654 -15.772 1.00 62.47 99 ILE A C 1
ATOM 814 O O . ILE A 1 99 ? 23.372 1.862 -14.986 1.00 62.47 99 ILE A O 1
ATOM 818 N N . MET A 1 100 ? 25.554 1.589 -15.342 1.00 58.97 100 MET A N 1
ATOM 819 C CA . MET A 1 100 ? 25.914 1.674 -13.921 1.00 58.97 100 MET A CA 1
ATOM 820 C C . MET A 1 100 ? 25.630 3.048 -13.281 1.00 58.97 100 MET A C 1
ATOM 822 O O . MET A 1 100 ? 25.153 3.100 -12.152 1.00 58.97 100 MET A O 1
ATOM 826 N N . ASN A 1 101 ? 25.850 4.153 -14.002 1.00 62.47 101 ASN A N 1
ATOM 827 C CA . ASN A 1 101 ? 25.494 5.498 -13.527 1.00 62.47 101 ASN A CA 1
ATOM 828 C C . ASN A 1 101 ? 24.007 5.801 -13.781 1.00 62.47 101 ASN A C 1
ATOM 830 O O . ASN A 1 101 ? 23.369 6.487 -12.982 1.00 62.47 101 ASN A O 1
ATOM 834 N N . GLY A 1 102 ? 23.450 5.247 -14.865 1.00 64.81 102 GLY A N 1
ATOM 835 C CA . GLY A 1 102 ? 22.036 5.369 -15.221 1.00 64.81 102 GLY A CA 1
ATOM 836 C C . GLY A 1 102 ? 21.104 4.750 -14.181 1.00 64.81 102 GLY A C 1
ATOM 837 O O . GLY A 1 102 ? 20.104 5.366 -13.836 1.00 64.81 102 GLY A O 1
ATOM 838 N N . ASN A 1 103 ? 21.465 3.601 -13.601 1.00 66.75 103 ASN A N 1
ATOM 839 C CA . ASN A 1 103 ? 20.658 2.938 -12.570 1.00 66.75 103 ASN A CA 1
ATOM 840 C C . ASN A 1 103 ? 20.569 3.749 -11.270 1.00 66.75 103 ASN A C 1
ATOM 842 O O . ASN A 1 103 ? 19.507 3.810 -10.655 1.00 66.75 103 ASN A O 1
ATOM 846 N N . MET A 1 104 ? 21.659 4.409 -10.863 1.00 70.69 104 MET A N 1
ATOM 847 C CA . MET A 1 104 ? 21.647 5.271 -9.677 1.00 70.69 104 MET A CA 1
ATOM 848 C C . MET A 1 104 ? 20.740 6.488 -9.898 1.00 70.69 104 MET A C 1
ATOM 850 O O . MET A 1 104 ? 19.909 6.796 -9.045 1.00 70.69 104 MET A O 1
ATOM 854 N N . LEU A 1 105 ? 20.821 7.125 -11.071 1.00 71.50 105 LEU A N 1
ATOM 855 C CA . LEU A 1 105 ? 19.955 8.254 -11.417 1.00 71.50 105 LEU A CA 1
ATOM 856 C C . LEU A 1 105 ? 18.487 7.830 -11.606 1.00 71.50 105 LEU A C 1
ATOM 858 O O . LEU A 1 105 ? 17.587 8.533 -11.154 1.00 71.50 105 LEU A O 1
ATOM 862 N N . ALA A 1 106 ? 18.238 6.661 -12.200 1.00 71.38 106 ALA A N 1
ATOM 863 C CA . ALA A 1 106 ? 16.900 6.097 -12.374 1.00 71.38 106 ALA A CA 1
ATOM 864 C C . ALA A 1 106 ? 16.253 5.680 -11.043 1.00 71.38 106 ALA A C 1
ATOM 866 O O . ALA A 1 106 ? 15.032 5.654 -10.951 1.00 71.38 106 ALA A O 1
ATOM 867 N N . SER A 1 107 ? 17.045 5.396 -10.001 1.00 79.44 107 SER A N 1
ATOM 868 C CA . SER A 1 107 ? 16.536 5.099 -8.653 1.00 79.44 107 SER A CA 1
ATOM 869 C C . SER A 1 107 ? 16.118 6.347 -7.856 1.00 79.44 107 SER A C 1
ATOM 871 O O . SER A 1 107 ? 15.364 6.238 -6.890 1.00 79.44 107 SER A O 1
ATOM 873 N N . LEU A 1 108 ? 16.561 7.541 -8.272 1.00 81.69 108 LEU A N 1
ATOM 874 C CA . LEU A 1 108 ? 16.333 8.797 -7.552 1.00 81.69 108 LEU A CA 1
ATOM 875 C C . LEU A 1 108 ? 14.843 9.184 -7.428 1.00 81.69 108 LEU A C 1
ATOM 877 O O . LEU A 1 108 ? 14.435 9.520 -6.316 1.00 81.69 108 LEU A O 1
ATOM 881 N N . PRO A 1 109 ? 14.003 9.106 -8.483 1.00 81.19 109 PRO A N 1
ATOM 882 C CA . PRO A 1 109 ? 12.575 9.407 -8.362 1.00 81.19 109 PRO A CA 1
ATOM 883 C C . PRO A 1 109 ? 11.866 8.512 -7.336 1.00 81.19 109 PRO A C 1
ATOM 885 O O . PRO A 1 109 ? 11.032 8.991 -6.573 1.00 81.19 109 PRO A O 1
ATOM 888 N N . TYR A 1 110 ? 12.252 7.234 -7.261 1.00 80.12 110 TYR A N 1
ATOM 889 C CA . TYR A 1 110 ? 11.694 6.272 -6.306 1.00 80.12 110 TYR A CA 1
ATOM 890 C C . TYR A 1 110 ? 12.131 6.556 -4.869 1.00 80.12 110 TYR A C 1
ATOM 892 O O . TYR A 1 110 ? 11.332 6.426 -3.946 1.00 80.12 110 TYR A O 1
ATOM 900 N N . LEU A 1 111 ? 13.381 6.984 -4.669 1.00 81.56 111 LEU A N 1
ATOM 901 C CA . LEU A 1 111 ? 13.859 7.410 -3.353 1.00 81.56 111 LEU A CA 1
ATOM 902 C C . LEU A 1 111 ? 13.134 8.667 -2.866 1.00 81.56 111 LEU A C 1
ATOM 904 O O . LEU A 1 111 ? 12.749 8.725 -1.702 1.00 81.56 111 LEU A O 1
ATOM 908 N N . VAL A 1 112 ? 12.911 9.649 -3.744 1.00 83.81 112 VAL A N 1
ATOM 909 C CA . VAL A 1 112 ? 12.168 10.871 -3.394 1.00 83.81 112 VAL A CA 1
ATOM 910 C C . VAL A 1 112 ? 10.713 10.545 -3.045 1.00 83.81 112 VAL A C 1
ATOM 912 O O . VAL A 1 112 ? 10.213 11.063 -2.053 1.00 83.81 112 VAL A O 1
ATOM 915 N N . MET A 1 113 ? 10.068 9.635 -3.783 1.00 83.81 113 MET A N 1
ATOM 916 C CA . MET A 1 113 ? 8.723 9.141 -3.452 1.00 83.81 113 MET A CA 1
ATOM 917 C C . MET A 1 113 ? 8.658 8.446 -2.082 1.00 83.81 113 MET A C 1
ATOM 919 O O . MET A 1 113 ? 7.618 8.469 -1.446 1.00 83.81 113 MET A O 1
ATOM 923 N N . GLY A 1 114 ? 9.742 7.820 -1.615 1.00 79.69 114 GLY A N 1
ATOM 924 C CA . GLY A 1 114 ? 9.779 7.198 -0.287 1.00 79.69 114 GLY A CA 1
ATOM 925 C C . GLY A 1 114 ? 9.992 8.180 0.874 1.00 79.69 114 GLY A C 1
ATOM 926 O O . GLY A 1 114 ? 9.790 7.800 2.025 1.00 79.69 114 GLY A O 1
ATOM 927 N N . ILE A 1 115 ? 10.442 9.407 0.591 1.00 80.44 115 ILE A N 1
ATOM 928 C CA . ILE A 1 115 ? 10.707 10.452 1.597 1.00 80.44 115 ILE A CA 1
ATOM 929 C C . ILE A 1 115 ? 9.505 11.391 1.762 1.00 80.44 115 ILE A C 1
ATOM 931 O O . ILE A 1 115 ? 9.286 11.904 2.860 1.00 80.44 115 ILE A O 1
ATOM 935 N N . VAL A 1 116 ? 8.781 11.647 0.670 1.00 58.50 116 VAL A N 1
ATOM 936 C CA . VAL A 1 116 ? 7.595 12.519 0.611 1.00 58.50 116 VAL A CA 1
ATOM 937 C C . VAL A 1 116 ? 6.336 11.714 0.895 1.00 58.50 116 VAL A C 1
ATOM 939 O O . VAL A 1 116 ? 5.512 12.206 1.696 1.00 58.50 116 VAL A O 1
#

Secondary structure (DSSP, 8-state):
-HHHHHHHHHHHHHHHHHHHH--S-TTS-TTS-HHHHHHHHHHH-S---S--PPP-HHHHHT-HHHHHHHHHHHHHHHHHHHHHHHHHHHHHHTT---HHHHHHHHHHHHHHHHH-

pLDDT: mean 81.84, std 11.46, range [53.06, 96.5]

InterPro domains:
  IPR011701 Major facilitator superfamily [PF07690] (2-114)
  IPR036259 MFS transporter superfamily [G3DSA:1.20.1250.20] (1-116)
  IPR036259 MFS transporter superfamily [SSF103473] (2-115)
  IPR050382 Major Facilitator Superfamily Sodium/Anion Cotransporter [PTHR11662] (2-115)